Protein AF-A0A2G5NUR5-F1 (afdb_monomer_lite)

Sequence (106 aa):
MINLIGEKLYHPHLNAEYTVINFERGLLKVKSNNSDVTEWLSVQQGLELYAEQQKRRADRAEKRWEILKEKIEESSNSAFMAGKGYIGGLLVDIENLMKHLEEDGE

Foldseek 3Di:
DDDQAQPWFQDPVVRWIWHFHDDDPQWTWIDTDPPRDTDIHGVVVVVVRVVVVVVVVVVVVVVVVVVVVVVLVVLVVVPVVPPDPSVVVSVVVVVVVVVVVVVVVD

Organism: NCBI:txid1891097

Radius of gyration: 20.86 Å; chains: 1; bounding box: 43×24×55 Å

Secondary structure (DSSP, 8-state):
----TT-EEEETTTTEEEEEEEEETTEEEEEETTTTEEEEEEHHHHHHHHHHHHHHHHHHHHHHHHHHHHHHHHHHHHHHHH-TTSHHHHHHHHHHHHHHHHTT--

Structure (mmCIF, N/CA/C/O backbone):
data_AF-A0A2G5NUR5-F1
#
_entry.id   AF-A0A2G5NUR5-F1
#
loop_
_atom_site.group_PDB
_atom_site.id
_atom_site.type_symbol
_atom_site.label_atom_id
_atom_site.label_alt_id
_atom_site.label_comp_id
_atom_site.label_asym_id
_atom_site.label_entity_id
_atom_site.label_seq_id
_atom_site.pdbx_PDB_ins_code
_atom_site.Cartn_x
_atom_site.Cartn_y
_atom_site.Cartn_z
_atom_site.occupancy
_atom_site.B_iso_or_equiv
_atom_site.auth_seq_id
_atom_site.auth_comp_id
_atom_site.auth_asym_id
_atom_site.auth_atom_id
_atom_site.pdbx_PDB_model_num
ATOM 1 N N . MET A 1 1 ? -17.470 8.976 2.452 1.00 62.50 1 MET A N 1
ATOM 2 C CA . MET A 1 1 ? -16.745 8.325 3.565 1.00 62.50 1 MET A CA 1
ATOM 3 C C . MET A 1 1 ? -15.980 7.159 2.957 1.00 62.50 1 MET A C 1
ATOM 5 O O . MET A 1 1 ? -16.595 6.421 2.200 1.00 62.50 1 MET A O 1
ATOM 9 N N . ILE A 1 2 ? -14.664 7.060 3.166 1.00 70.12 2 ILE A N 1
ATOM 10 C CA . ILE A 1 2 ? -13.843 5.973 2.601 1.00 70.12 2 ILE A CA 1
ATOM 11 C C . ILE A 1 2 ? -14.173 4.685 3.367 1.00 70.12 2 ILE A C 1
ATOM 13 O O . ILE A 1 2 ? -14.154 4.699 4.598 1.00 70.12 2 ILE A O 1
ATOM 17 N N . ASN A 1 3 ? -14.516 3.605 2.660 1.00 77.81 3 ASN A N 1
ATOM 18 C CA . ASN A 1 3 ? -14.674 2.289 3.276 1.00 77.81 3 ASN A CA 1
ATOM 19 C C . ASN A 1 3 ? -13.294 1.646 3.390 1.00 77.81 3 ASN A C 1
ATOM 21 O O . ASN A 1 3 ? -12.640 1.439 2.376 1.00 77.81 3 ASN A O 1
ATOM 25 N N . LEU A 1 4 ? -12.868 1.366 4.617 1.00 81.19 4 LEU A N 1
ATOM 26 C CA . LEU A 1 4 ? -11.562 0.776 4.886 1.00 81.19 4 LEU A CA 1
ATOM 27 C C . LEU A 1 4 ? -11.642 -0.737 5.115 1.00 81.19 4 LEU A C 1
ATOM 29 O O . LEU A 1 4 ? -10.608 -1.353 5.297 1.00 81.19 4 LEU A O 1
ATOM 33 N N . ILE A 1 5 ? -12.827 -1.360 5.147 1.00 85.06 5 ILE A N 1
ATOM 34 C CA . ILE A 1 5 ? -12.953 -2.805 5.402 1.00 85.06 5 ILE A CA 1
ATOM 35 C C . ILE A 1 5 ? -12.271 -3.596 4.278 1.00 85.06 5 ILE A C 1
ATOM 37 O O . ILE A 1 5 ? -12.561 -3.380 3.107 1.00 85.06 5 ILE A O 1
ATOM 41 N N . GLY A 1 6 ? -11.400 -4.536 4.650 1.00 83.25 6 GLY A N 1
ATOM 42 C CA . GLY A 1 6 ? -10.568 -5.317 3.733 1.00 83.25 6 GLY A CA 1
ATOM 43 C C . GLY A 1 6 ? -9.219 -4.671 3.414 1.00 83.25 6 GLY A C 1
ATOM 44 O O . GLY A 1 6 ? -8.321 -5.368 2.946 1.00 83.25 6 GLY A O 1
ATOM 45 N N . GLU A 1 7 ? -9.039 -3.381 3.716 1.00 83.44 7 GLU A N 1
ATOM 46 C CA . GLU A 1 7 ? -7.776 -2.685 3.473 1.00 83.44 7 GLU A CA 1
ATOM 47 C C . GLU A 1 7 ? -6.665 -3.207 4.377 1.00 83.44 7 GLU A C 1
ATOM 49 O O . GLU A 1 7 ? -6.880 -3.516 5.557 1.00 83.44 7 GLU A O 1
ATOM 54 N N . LYS A 1 8 ? -5.454 -3.247 3.814 1.00 84.25 8 LYS A N 1
ATOM 55 C CA . LYS A 1 8 ? -4.241 -3.644 4.522 1.00 84.25 8 LYS A CA 1
ATOM 56 C C . LYS A 1 8 ? -3.378 -2.430 4.836 1.00 84.25 8 LYS A C 1
ATOM 58 O O . LYS A 1 8 ? -2.816 -1.809 3.934 1.00 84.25 8 LYS A O 1
ATOM 63 N N . LEU A 1 9 ? -3.260 -2.120 6.120 1.00 84.12 9 LEU A N 1
ATOM 64 C CA . LEU A 1 9 ? -2.528 -0.987 6.669 1.00 84.12 9 LEU A CA 1
ATOM 65 C C . LEU A 1 9 ? -1.213 -1.455 7.286 1.00 84.12 9 LEU A C 1
ATOM 67 O O . LEU A 1 9 ? -1.169 -2.456 7.998 1.00 84.12 9 LEU A O 1
ATOM 71 N N . TYR A 1 10 ? -0.137 -0.709 7.063 1.00 82.94 10 TYR A N 1
ATOM 72 C CA . TYR A 1 10 ? 1.146 -0.989 7.702 1.00 82.94 10 TYR A CA 1
ATOM 73 C C . TYR A 1 10 ? 1.330 -0.123 8.946 1.00 82.94 10 TYR A C 1
ATOM 75 O O . TYR A 1 10 ? 1.344 1.102 8.837 1.00 82.94 10 TYR A O 1
ATOM 83 N N . HIS A 1 11 ? 1.524 -0.736 10.115 1.00 77.56 11 HIS A N 1
ATOM 84 C CA . HIS A 1 11 ? 1.806 0.021 11.333 1.00 77.56 11 HIS A CA 1
ATOM 85 C C . HIS A 1 11 ? 3.323 0.202 11.516 1.00 77.56 11 HIS A C 1
ATOM 87 O O . HIS A 1 11 ? 4.035 -0.781 11.748 1.00 77.56 11 HIS A O 1
ATOM 93 N N . PRO A 1 12 ? 3.851 1.439 11.485 1.00 70.75 12 PRO A N 1
ATOM 94 C CA . PRO A 1 12 ? 5.293 1.681 11.487 1.00 70.75 12 PRO A CA 1
ATOM 95 C C . PRO A 1 12 ? 5.982 1.250 12.789 1.00 70.75 12 PRO A C 1
ATOM 97 O O . PRO A 1 12 ? 7.086 0.719 12.740 1.00 70.75 12 PRO A O 1
ATOM 100 N N . HIS A 1 13 ? 5.338 1.423 13.948 1.00 72.06 13 HIS A N 1
ATOM 101 C CA . HIS A 1 13 ? 5.948 1.082 15.245 1.00 72.06 13 HIS A CA 1
ATOM 102 C C . HIS A 1 13 ? 5.899 -0.405 15.593 1.00 72.06 13 HIS A C 1
ATOM 104 O O . HIS A 1 13 ? 6.744 -0.889 16.337 1.00 72.06 13 HIS A O 1
ATOM 110 N N . LEU A 1 14 ? 4.903 -1.121 15.070 1.00 72.50 14 LEU A N 1
ATOM 111 C CA . LEU A 1 14 ? 4.690 -2.540 15.362 1.00 72.50 14 LEU A CA 1
ATOM 112 C C . LEU A 1 14 ? 5.311 -3.420 14.272 1.00 72.50 14 LEU A C 1
ATOM 114 O O . LEU A 1 14 ? 5.356 -4.636 14.418 1.00 72.50 14 LEU A O 1
ATOM 118 N N . ASN A 1 15 ? 5.830 -2.789 13.208 1.00 78.06 15 ASN A N 1
ATOM 119 C CA . ASN A 1 15 ? 6.482 -3.427 12.071 1.00 78.06 15 ASN A CA 1
ATOM 120 C C . ASN A 1 15 ? 5.645 -4.589 11.509 1.00 78.06 15 ASN A C 1
ATOM 122 O O . ASN A 1 15 ? 6.164 -5.666 11.212 1.00 78.06 15 ASN A O 1
ATOM 126 N N . ALA A 1 16 ? 4.329 -4.371 11.437 1.00 77.06 16 ALA A N 1
ATOM 127 C CA . ALA A 1 16 ? 3.339 -5.389 11.127 1.00 77.06 16 ALA A CA 1
ATOM 128 C C . ALA A 1 16 ? 2.239 -4.838 10.213 1.00 77.06 16 ALA A C 1
ATOM 130 O O . ALA A 1 16 ? 1.932 -3.642 10.222 1.00 77.06 16 ALA A O 1
ATOM 131 N N . GLU A 1 17 ? 1.652 -5.739 9.430 1.00 83.38 17 GLU A N 1
ATOM 132 C CA . GLU A 1 17 ? 0.560 -5.453 8.509 1.00 83.38 17 GLU A CA 1
ATOM 133 C C . GLU A 1 17 ? -0.777 -5.866 9.123 1.00 83.38 17 GLU A C 1
ATOM 135 O O . GLU A 1 17 ? -0.924 -6.954 9.683 1.00 83.38 17 GLU A O 1
ATOM 140 N N . TYR A 1 18 ? -1.750 -4.975 9.001 1.00 83.88 18 TYR A N 1
ATOM 141 C CA . TYR A 1 18 ? -3.056 -5.053 9.622 1.00 83.88 18 TYR A CA 1
ATOM 142 C C . TYR A 1 18 ? -4.134 -5.060 8.559 1.00 83.88 18 TYR A C 1
ATOM 144 O O . TYR A 1 18 ? -4.146 -4.188 7.705 1.00 83.88 18 TYR A O 1
ATOM 152 N N . THR A 1 19 ? -5.083 -5.983 8.634 1.00 86.19 19 THR A N 1
ATOM 153 C CA . THR A 1 19 ? -6.279 -5.951 7.785 1.00 86.19 19 THR A CA 1
ATOM 154 C C . THR A 1 19 ? -7.459 -5.412 8.577 1.00 86.19 19 THR A C 1
ATOM 156 O O . THR A 1 19 ? -7.746 -5.908 9.669 1.00 86.19 19 THR A O 1
ATOM 159 N N . VAL A 1 20 ? -8.155 -4.413 8.044 1.00 84.38 20 VAL A N 1
ATOM 160 C CA . VAL A 1 20 ? -9.386 -3.885 8.644 1.00 84.38 20 VAL A CA 1
ATOM 161 C C . VAL A 1 20 ? -10.519 -4.883 8.432 1.00 84.38 20 VAL A C 1
ATOM 163 O O . VAL A 1 20 ? -10.811 -5.279 7.308 1.00 84.38 20 VAL A O 1
ATOM 166 N N . ILE A 1 21 ? -11.187 -5.274 9.514 1.00 86.62 21 ILE A N 1
ATOM 167 C CA . ILE A 1 21 ? -12.238 -6.301 9.486 1.00 86.62 21 ILE A CA 1
ATOM 168 C C . ILE A 1 21 ? -13.597 -5.803 9.984 1.00 86.62 21 ILE A C 1
ATOM 170 O O . ILE A 1 21 ? -14.599 -6.467 9.733 1.00 86.62 21 ILE A O 1
ATOM 174 N N . ASN A 1 22 ? -13.662 -4.674 10.704 1.00 85.31 22 ASN A N 1
ATOM 175 C CA . ASN A 1 22 ? -14.930 -4.104 11.180 1.00 85.31 22 ASN A CA 1
ATOM 176 C C . ASN A 1 22 ? -14.821 -2.603 11.527 1.00 85.31 22 ASN A C 1
ATOM 178 O O . ASN A 1 22 ? 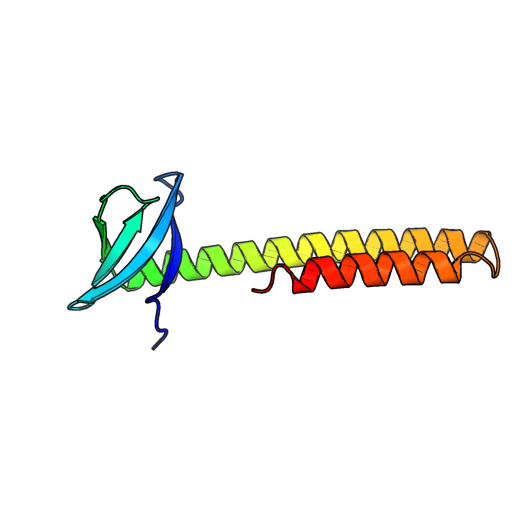-13.722 -2.091 11.743 1.00 85.31 22 ASN A O 1
ATOM 182 N N . PHE A 1 23 ? -15.970 -1.931 11.644 1.00 81.31 23 PHE A N 1
ATOM 183 C CA . PHE A 1 23 ? -16.146 -0.547 12.085 1.00 81.31 23 PHE A CA 1
ATOM 184 C C . PHE A 1 23 ? -17.217 -0.471 13.189 1.00 81.31 23 PHE A C 1
ATOM 186 O O . PHE A 1 23 ? -18.384 -0.777 12.947 1.00 81.31 23 PHE A O 1
ATOM 193 N N . GLU A 1 24 ? -16.865 0.008 14.383 1.00 79.62 24 GLU A N 1
ATOM 194 C CA . GLU A 1 24 ? -17.810 0.236 15.485 1.00 79.62 24 GLU A CA 1
ATOM 195 C C . GLU A 1 24 ? -17.606 1.615 16.114 1.00 79.62 24 GLU A C 1
ATOM 197 O O . GLU A 1 24 ? -16.510 1.943 16.546 1.00 79.62 24 GLU A O 1
ATOM 202 N N . ARG A 1 25 ? -18.668 2.431 16.213 1.00 78.12 25 ARG A N 1
ATOM 203 C CA . ARG A 1 25 ? -18.682 3.711 16.964 1.00 78.12 25 ARG A CA 1
ATOM 204 C C . ARG A 1 25 ? -17.472 4.643 16.716 1.00 78.12 25 ARG A C 1
ATOM 206 O O . ARG A 1 25 ? -17.052 5.354 17.622 1.00 78.12 25 ARG A O 1
ATOM 213 N N . GLY A 1 26 ? -16.924 4.669 15.498 1.00 77.75 26 GLY A N 1
ATOM 214 C CA . GLY A 1 26 ? -15.752 5.495 15.161 1.00 77.75 26 GLY A CA 1
ATOM 215 C C . GLY A 1 26 ? -14.395 4.849 15.475 1.00 77.75 26 GLY A C 1
ATOM 216 O O . GLY A 1 26 ? -13.366 5.525 15.409 1.00 77.75 26 GLY A O 1
ATOM 217 N N . LEU A 1 27 ? -14.391 3.552 15.781 1.00 81.88 27 LEU A N 1
ATOM 218 C CA . LEU A 1 27 ? -13.219 2.695 15.900 1.00 81.88 27 LEU A CA 1
ATOM 219 C C . LEU A 1 27 ? -13.220 1.638 14.786 1.00 81.88 27 LEU A C 1
ATOM 221 O O . LEU A 1 27 ? -14.261 1.098 14.413 1.00 81.88 27 LEU A O 1
ATOM 225 N N . LEU A 1 28 ? -12.038 1.326 14.274 1.00 84.44 28 LEU A N 1
ATOM 226 C CA . LEU A 1 28 ? -11.765 0.263 13.319 1.00 84.44 28 LEU A CA 1
ATOM 227 C C . LEU A 1 28 ? -11.188 -0.935 14.063 1.00 84.44 28 LEU A C 1
ATOM 229 O O . LEU A 1 28 ? -10.239 -0.787 14.831 1.00 84.44 28 LEU A O 1
ATOM 233 N N . LYS A 1 29 ? -11.724 -2.122 13.795 1.00 85.56 29 LYS A N 1
ATOM 234 C CA . LYS A 1 29 ? -11.145 -3.387 14.244 1.00 85.56 29 LYS A CA 1
ATOM 235 C C . LYS A 1 29 ? -10.176 -3.878 13.177 1.00 85.56 29 LYS A C 1
ATOM 237 O O . LYS A 1 29 ? -10.587 -4.065 12.029 1.00 85.56 29 LYS A O 1
ATOM 242 N N . VAL A 1 30 ? -8.927 -4.126 13.552 1.00 83.38 30 VAL A N 1
ATOM 243 C CA . VAL A 1 30 ? -7.883 -4.610 12.642 1.00 83.38 30 VAL A CA 1
ATOM 244 C C . VAL A 1 30 ? -7.249 -5.909 13.143 1.00 83.38 30 VAL A C 1
ATOM 246 O O . VAL A 1 30 ? -7.153 -6.114 14.350 1.00 83.38 30 VAL A O 1
ATOM 249 N N . LYS A 1 31 ? -6.818 -6.791 12.232 1.00 83.44 31 LYS A N 1
ATOM 250 C CA . LYS A 1 31 ? -6.122 -8.057 12.540 1.00 83.44 31 LYS A CA 1
ATOM 251 C C . LYS A 1 31 ? -4.705 -8.061 11.966 1.00 83.44 31 LYS A C 1
ATOM 253 O O . LYS A 1 31 ? -4.547 -7.731 10.794 1.00 83.44 31 LYS A O 1
ATOM 258 N N . SER A 1 32 ? -3.711 -8.488 12.750 1.00 81.50 32 SER A N 1
ATOM 259 C CA . SER A 1 32 ? -2.301 -8.582 12.325 1.00 81.50 32 SER A CA 1
ATOM 260 C C . SER A 1 32 ? -1.861 -10.014 11.969 1.00 81.50 32 SER A C 1
ATOM 262 O O . SER A 1 32 ? -2.018 -10.936 12.772 1.00 81.50 32 SER A O 1
ATOM 264 N N . ASN A 1 33 ? -1.290 -10.200 10.770 1.00 66.44 33 ASN A N 1
ATOM 265 C CA . ASN A 1 33 ? -0.531 -11.388 10.323 1.00 66.44 33 ASN A CA 1
ATOM 266 C C . ASN A 1 33 ? -1.041 -12.774 10.788 1.00 66.44 33 ASN A C 1
ATOM 268 O O . ASN A 1 33 ? -0.308 -13.513 11.441 1.00 66.44 33 ASN A O 1
ATOM 272 N N . ASN A 1 34 ? -2.280 -13.152 10.437 1.00 61.16 34 ASN A N 1
ATOM 273 C CA . ASN A 1 34 ? -2.959 -14.431 10.758 1.00 61.16 34 ASN A CA 1
ATOM 274 C C . ASN A 1 34 ? -3.036 -14.842 12.245 1.00 61.16 34 ASN A C 1
ATOM 276 O O . ASN A 1 34 ? -3.893 -15.653 12.591 1.00 61.16 34 ASN A O 1
ATOM 280 N N . SER A 1 35 ? -2.235 -14.247 13.122 1.00 60.19 35 SER A N 1
ATOM 281 C CA . SER A 1 35 ? -2.334 -14.315 14.571 1.00 60.19 35 SER A CA 1
ATOM 282 C C . SER A 1 35 ? -3.565 -13.540 15.036 1.00 60.19 35 SER A C 1
ATOM 284 O O . SER A 1 35 ? -3.920 -12.515 14.456 1.00 60.19 35 SER A O 1
ATOM 286 N N . ASP A 1 36 ? -4.251 -14.012 16.073 1.00 58.22 36 ASP A N 1
ATOM 287 C CA . ASP A 1 36 ? -5.507 -13.412 16.549 1.00 58.22 36 ASP A CA 1
ATOM 288 C C . ASP A 1 36 ? -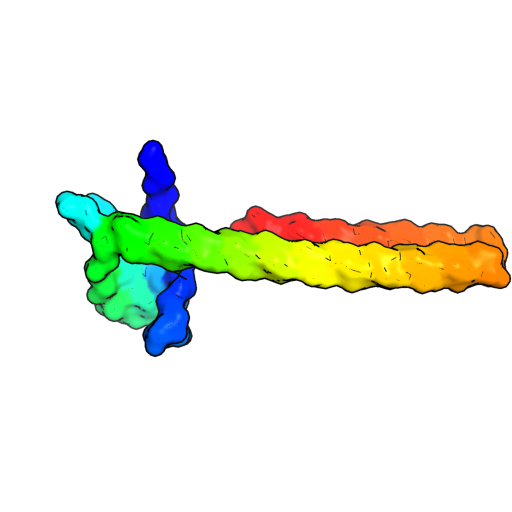5.312 -12.105 17.339 1.00 58.22 36 ASP A C 1
ATOM 290 O O . ASP A 1 36 ? -6.115 -11.752 18.204 1.00 58.22 36 ASP A O 1
ATOM 294 N N . VAL A 1 37 ? -4.258 -11.346 17.032 1.00 66.06 37 VAL A N 1
ATOM 295 C CA . VAL A 1 37 ? -4.066 -10.007 17.583 1.00 66.06 37 VAL A CA 1
ATOM 296 C C . VAL A 1 37 ? -5.037 -9.071 16.878 1.00 66.06 37 VAL A C 1
ATOM 298 O O . VAL A 1 37 ? -4.861 -8.704 15.715 1.00 66.06 37 VAL A O 1
ATOM 301 N N . THR A 1 38 ? -6.100 -8.738 17.604 1.00 75.00 38 THR A N 1
ATOM 302 C CA . THR A 1 38 ? -7.057 -7.707 17.226 1.00 75.00 38 THR A CA 1
ATOM 303 C C . THR A 1 38 ? -6.678 -6.406 17.912 1.00 75.00 38 THR A C 1
ATOM 305 O O . THR A 1 38 ? -6.621 -6.358 19.140 1.00 75.00 38 THR A O 1
ATOM 308 N N . GLU A 1 39 ? -6.509 -5.345 17.135 1.00 77.75 39 GLU A N 1
ATOM 309 C CA . GLU A 1 39 ? -6.309 -3.994 17.652 1.00 77.75 39 GLU A CA 1
ATOM 310 C C . GLU A 1 39 ? -7.485 -3.098 17.248 1.00 77.75 39 GLU A C 1
ATOM 312 O O . GLU A 1 39 ? -8.116 -3.303 16.206 1.00 77.75 39 GLU A O 1
ATOM 317 N N . TRP A 1 40 ? -7.821 -2.138 18.107 1.00 85.50 40 TRP A N 1
ATOM 318 C CA . TRP A 1 40 ? -8.851 -1.139 17.838 1.00 85.50 40 TRP A CA 1
ATOM 319 C C . TRP A 1 40 ? -8.174 0.203 17.594 1.00 85.50 40 TRP A C 1
ATOM 321 O O . TRP A 1 40 ? -7.531 0.742 18.491 1.00 85.50 40 TRP A O 1
ATOM 331 N N . LEU A 1 41 ? -8.335 0.744 16.393 1.00 82.50 41 LEU A N 1
ATOM 332 C CA . LEU A 1 41 ? -7.799 2.049 16.014 1.00 82.50 41 LEU A CA 1
ATOM 333 C C . LEU A 1 41 ? -8.933 3.059 15.941 1.00 82.50 41 LEU A C 1
ATOM 335 O O . LEU A 1 41 ? -10.033 2.721 15.512 1.00 82.50 41 LEU A O 1
ATOM 339 N N . SER A 1 42 ? -8.685 4.318 16.290 1.00 87.31 42 SER A N 1
ATOM 340 C CA . SER A 1 42 ? -9.624 5.368 15.890 1.00 87.31 42 SER A CA 1
ATOM 341 C C . SER A 1 42 ? -9.670 5.483 14.366 1.00 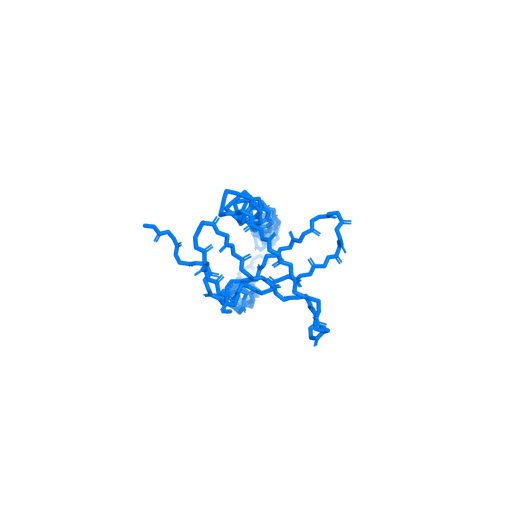87.31 42 SER A C 1
ATOM 343 O O . SER A 1 42 ? -8.681 5.235 13.674 1.00 87.31 42 SER A O 1
ATOM 345 N N . VAL A 1 43 ? -10.817 5.889 13.821 1.00 82.62 43 VAL A N 1
ATOM 346 C CA . VAL A 1 43 ? -10.952 6.116 12.372 1.00 82.62 43 VAL A CA 1
ATOM 347 C C . VAL A 1 43 ? -9.926 7.123 11.862 1.00 82.62 43 VAL A C 1
ATOM 349 O O . VAL A 1 43 ? -9.389 6.940 10.775 1.00 82.62 43 VAL A O 1
ATOM 352 N N . GLN A 1 44 ? -9.613 8.148 12.658 1.00 85.88 44 GLN A N 1
ATOM 353 C CA . GLN A 1 44 ? -8.598 9.133 12.301 1.00 85.88 44 GLN A CA 1
ATOM 354 C C . GLN A 1 44 ? -7.207 8.494 12.174 1.00 85.88 44 GLN A C 1
ATOM 356 O O . GLN A 1 44 ? -6.561 8.680 11.148 1.00 85.88 44 GLN A O 1
ATOM 361 N N . GLN A 1 45 ? -6.789 7.671 13.141 1.00 85.00 45 GLN A N 1
ATOM 362 C CA . GLN A 1 45 ? -5.517 6.938 13.059 1.00 85.00 45 GLN A CA 1
ATOM 363 C C . GLN A 1 45 ? -5.477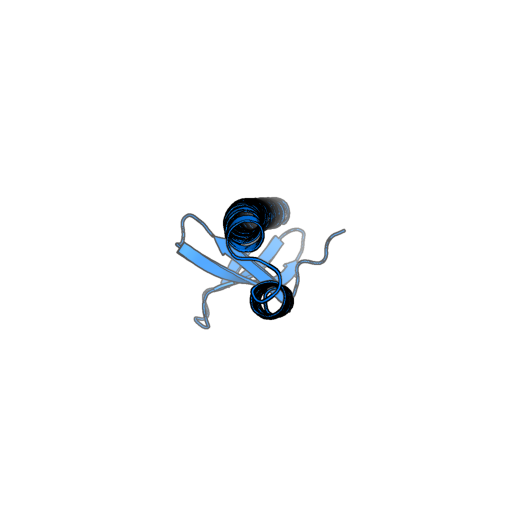 5.987 11.857 1.00 85.00 45 GLN A C 1
ATOM 365 O O . GLN A 1 45 ? -4.468 5.910 11.161 1.00 85.00 45 GLN A O 1
ATOM 370 N N . GLY A 1 46 ? -6.581 5.286 11.575 1.00 83.12 46 GLY A N 1
ATOM 371 C CA . GLY A 1 46 ? -6.678 4.427 10.393 1.00 83.12 46 GLY A CA 1
ATOM 372 C C . GLY A 1 46 ? -6.512 5.203 9.083 1.00 83.12 46 GLY A C 1
ATOM 373 O O . GLY A 1 46 ? -5.803 4.751 8.186 1.00 83.12 46 GLY A O 1
ATOM 374 N N . LEU A 1 47 ? -7.115 6.391 8.984 1.00 84.81 47 LEU A N 1
ATOM 375 C CA . LEU A 1 47 ? -6.981 7.271 7.820 1.00 84.81 47 LEU A CA 1
ATOM 376 C C . LEU A 1 47 ? -5.571 7.859 7.680 1.00 84.81 47 LEU A C 1
ATOM 378 O O . LEU A 1 47 ? -5.086 7.979 6.558 1.00 84.81 47 LEU A O 1
ATOM 382 N N . GLU A 1 48 ? -4.909 8.203 8.784 1.00 87.62 48 GLU A N 1
ATOM 383 C CA . GLU A 1 48 ? -3.524 8.692 8.780 1.00 87.62 48 GLU A CA 1
ATOM 384 C C . GLU A 1 48 ? -2.557 7.614 8.270 1.00 87.62 48 GLU A C 1
ATOM 386 O O . GLU A 1 48 ? -1.774 7.878 7.355 1.00 87.62 48 GLU A O 1
ATOM 391 N N . LEU A 1 49 ? -2.676 6.379 8.777 1.00 84.88 49 LEU A N 1
ATOM 392 C CA . LEU A 1 49 ? -1.887 5.234 8.301 1.00 84.88 49 LEU A CA 1
ATOM 393 C C . LEU A 1 49 ? -2.140 4.948 6.816 1.00 84.88 49 LEU A C 1
ATOM 395 O O . LEU A 1 49 ? -1.198 4.733 6.050 1.00 84.88 49 LEU A O 1
ATOM 399 N N . TYR A 1 50 ? -3.407 4.987 6.397 1.00 84.00 50 TYR A N 1
ATOM 400 C CA . TYR A 1 50 ? -3.784 4.809 4.998 1.00 84.00 50 TYR A CA 1
ATOM 401 C C . TYR A 1 50 ? -3.157 5.888 4.104 1.00 84.00 50 TYR A C 1
ATOM 403 O O . TYR A 1 50 ? -2.534 5.573 3.089 1.00 84.00 50 TYR A O 1
ATOM 411 N N . ALA A 1 51 ? -3.263 7.162 4.488 1.00 84.25 51 ALA A N 1
ATOM 412 C CA . ALA A 1 51 ? -2.705 8.273 3.724 1.00 84.25 51 ALA A CA 1
ATOM 413 C C . ALA A 1 51 ? -1.176 8.182 3.603 1.00 84.25 51 ALA A C 1
ATOM 415 O O . ALA A 1 51 ? -0.626 8.390 2.519 1.00 84.25 51 ALA A O 1
ATOM 416 N N . GLU A 1 52 ? -0.483 7.823 4.686 1.00 86.12 52 GLU A N 1
ATOM 417 C CA . GLU A 1 52 ? 0.969 7.646 4.670 1.00 86.12 52 GLU A CA 1
ATOM 418 C C . GLU A 1 52 ? 1.390 6.503 3.735 1.00 86.12 52 GLU A C 1
ATOM 420 O O . GLU A 1 52 ? 2.335 6.640 2.954 1.00 86.12 52 GLU A O 1
ATOM 425 N N . GLN A 1 53 ? 0.665 5.385 3.753 1.00 84.56 53 GLN A N 1
ATOM 426 C CA . GLN A 1 53 ? 0.928 4.258 2.865 1.00 84.56 53 GLN A CA 1
ATOM 427 C C . GLN A 1 53 ? 0.703 4.618 1.394 1.00 84.56 53 GLN A C 1
ATOM 429 O O . GLN A 1 53 ? 1.530 4.257 0.554 1.00 84.56 53 GLN A O 1
ATOM 434 N N . GLN A 1 54 ? -0.366 5.353 1.077 1.00 81.88 54 GLN A N 1
ATOM 435 C CA . GLN A 1 54 ? -0.617 5.820 -0.288 1.00 81.88 54 GLN A CA 1
ATOM 436 C C . GLN A 1 54 ? 0.480 6.770 -0.764 1.00 81.88 54 GLN A C 1
ATOM 438 O O . GLN A 1 54 ? 0.976 6.620 -1.879 1.00 81.88 54 GLN A O 1
ATOM 443 N N . LYS A 1 55 ? 0.954 7.666 0.107 1.00 84.88 55 LYS A N 1
ATOM 444 C CA . LYS A 1 55 ? 2.106 8.517 -0.198 1.00 84.88 55 LYS A CA 1
ATOM 445 C C . LYS A 1 55 ? 3.360 7.688 -0.483 1.00 84.88 55 LYS A C 1
ATOM 447 O O . LYS A 1 55 ? 3.996 7.880 -1.508 1.00 84.88 55 LYS A O 1
ATOM 452 N N . ARG A 1 56 ? 3.667 6.679 0.341 1.00 81.44 56 ARG A N 1
ATOM 453 C CA . ARG A 1 56 ? 4.804 5.768 0.096 1.00 81.44 56 ARG A CA 1
ATOM 454 C C . ARG A 1 56 ? 4.655 4.949 -1.189 1.00 81.44 56 ARG A C 1
ATOM 456 O O . ARG A 1 56 ? 5.660 4.552 -1.777 1.00 81.44 56 ARG A O 1
ATOM 463 N N . ARG A 1 57 ? 3.431 4.607 -1.601 1.00 79.75 57 ARG A N 1
ATOM 464 C CA . ARG A 1 57 ? 3.173 3.949 -2.894 1.00 79.75 57 ARG A CA 1
ATOM 465 C C . ARG A 1 57 ? 3.443 4.917 -4.044 1.00 79.75 57 ARG A C 1
ATOM 467 O O . ARG A 1 57 ? 4.184 4.548 -4.949 1.00 79.75 57 ARG A O 1
ATOM 474 N N . ALA A 1 58 ? 2.946 6.148 -3.951 1.00 78.69 58 ALA A N 1
ATOM 475 C CA . ALA A 1 58 ? 3.196 7.198 -4.933 1.00 78.69 58 ALA A CA 1
ATOM 476 C C . ALA A 1 58 ? 4.696 7.518 -5.065 1.00 78.69 58 ALA A C 1
ATOM 478 O O . ALA A 1 58 ? 5.231 7.437 -6.164 1.00 78.69 58 ALA A O 1
ATOM 479 N N . ASP A 1 59 ? 5.402 7.744 -3.953 1.00 83.19 59 ASP A N 1
ATOM 480 C CA . ASP A 1 59 ? 6.842 8.043 -3.950 1.00 83.19 59 ASP A CA 1
ATOM 481 C C . ASP A 1 59 ? 7.669 6.894 -4.563 1.00 83.19 59 ASP A C 1
ATOM 483 O O . ASP A 1 59 ? 8.679 7.108 -5.237 1.00 83.19 59 ASP A O 1
ATOM 487 N N . ARG A 1 60 ? 7.264 5.634 -4.331 1.00 80.25 60 ARG A N 1
ATOM 488 C CA . ARG A 1 60 ? 7.913 4.466 -4.952 1.00 80.25 60 ARG A CA 1
ATOM 489 C C . ARG A 1 60 ? 7.625 4.383 -6.447 1.00 80.25 60 ARG A C 1
ATOM 491 O O . ARG A 1 60 ? 8.537 4.048 -7.199 1.00 80.25 60 ARG A O 1
ATOM 498 N N . ALA A 1 61 ? 6.395 4.669 -6.867 1.00 74.62 61 ALA A N 1
ATOM 499 C CA . ALA A 1 61 ? 6.030 4.711 -8.278 1.00 74.62 61 ALA A CA 1
ATOM 500 C C . ALA A 1 61 ? 6.803 5.816 -9.016 1.00 74.62 61 ALA A C 1
ATOM 502 O O . ALA A 1 61 ? 7.362 5.555 -10.076 1.00 74.62 61 ALA A O 1
ATOM 503 N N . GLU A 1 62 ? 6.935 6.999 -8.414 1.00 78.75 62 GLU A N 1
ATOM 504 C CA . GLU A 1 62 ? 7.707 8.118 -8.963 1.00 78.75 62 GLU A CA 1
ATOM 505 C C . GLU A 1 62 ? 9.193 7.766 -9.114 1.00 78.75 62 GLU A C 1
ATOM 507 O O . GLU A 1 62 ? 9.756 7.905 -10.195 1.00 78.75 62 GLU A O 1
ATOM 512 N N . LYS A 1 63 ? 9.825 7.192 -8.080 1.00 79.50 63 LYS A N 1
ATOM 513 C CA . LYS A 1 63 ? 11.221 6.726 -8.184 1.00 79.50 63 LYS A CA 1
ATOM 514 C C . LYS A 1 63 ? 11.418 5.679 -9.279 1.00 79.50 63 LYS A C 1
ATOM 516 O O . LYS A 1 63 ? 12.438 5.691 -9.962 1.00 79.50 63 LYS A O 1
ATOM 521 N N . ARG A 1 64 ? 10.468 4.754 -9.440 1.00 74.38 64 ARG A N 1
ATOM 522 C CA . ARG A 1 64 ? 10.513 3.748 -10.513 1.00 74.38 64 ARG A CA 1
ATOM 523 C C . ARG A 1 64 ? 10.358 4.396 -11.889 1.00 74.38 64 ARG A C 1
ATOM 525 O O . ARG A 1 64 ? 11.039 3.977 -12.820 1.00 74.38 64 ARG A O 1
ATOM 532 N N . TRP A 1 65 ? 9.506 5.411 -12.003 1.00 74.31 65 TRP A N 1
ATOM 533 C CA . TRP A 1 65 ? 9.323 6.177 -13.231 1.00 74.31 65 TRP A CA 1
ATOM 534 C C . TRP A 1 65 ? 10.590 6.937 -13.640 1.00 74.31 65 TRP A C 1
ATOM 536 O O . TRP A 1 65 ? 10.978 6.882 -14.803 1.00 74.31 65 TRP A O 1
ATOM 546 N N . GLU A 1 66 ? 11.286 7.571 -12.695 1.00 78.50 66 GLU A N 1
ATOM 547 C CA . GLU A 1 66 ? 12.561 8.247 -12.976 1.00 78.50 66 GLU A CA 1
ATOM 548 C C . GLU A 1 66 ? 13.633 7.263 -13.473 1.00 78.50 66 GLU A C 1
ATOM 550 O O . GLU A 1 66 ? 14.252 7.499 -14.508 1.00 78.50 66 GLU A O 1
ATOM 555 N N . ILE A 1 67 ? 13.775 6.096 -12.829 1.00 77.19 67 ILE A N 1
ATOM 556 C CA . ILE A 1 67 ? 14.696 5.038 -13.293 1.00 77.19 67 ILE A CA 1
ATOM 557 C C . ILE A 1 67 ? 14.323 4.556 -14.703 1.00 77.19 67 ILE A C 1
ATOM 559 O O . ILE A 1 67 ? 15.195 4.276 -15.527 1.00 77.19 67 ILE A O 1
ATOM 563 N N . LEU A 1 68 ? 13.024 4.426 -14.993 1.00 72.75 68 LEU A N 1
ATOM 564 C CA . LEU A 1 68 ? 12.554 4.042 -16.321 1.00 72.75 68 LEU A CA 1
ATOM 565 C C . LEU A 1 68 ? 12.941 5.095 -17.362 1.00 72.75 68 LEU A C 1
ATOM 567 O O . LEU A 1 68 ? 13.407 4.742 -18.444 1.00 72.75 68 LEU A O 1
ATOM 571 N N . LYS A 1 69 ? 12.778 6.374 -17.032 1.00 76.06 69 LYS A N 1
ATOM 572 C CA . LYS A 1 69 ? 13.128 7.483 -17.913 1.00 76.06 69 LYS A CA 1
ATOM 573 C C . LYS A 1 69 ? 14.627 7.510 -18.218 1.00 76.06 69 LYS A C 1
ATOM 575 O O . LYS A 1 69 ? 14.983 7.594 -19.390 1.00 76.06 69 LYS A O 1
ATOM 580 N N . GLU A 1 70 ? 15.481 7.340 -17.208 1.00 77.31 70 GLU A N 1
ATOM 581 C CA . GLU A 1 70 ? 16.937 7.231 -17.392 1.00 77.31 70 GLU A CA 1
ATOM 582 C C . GLU A 1 70 ? 17.301 6.064 -18.322 1.00 77.31 70 GLU A C 1
ATOM 584 O O . GLU A 1 70 ? 18.042 6.245 -19.288 1.00 77.31 70 GLU A O 1
ATOM 589 N N . LYS A 1 71 ? 16.709 4.880 -18.114 1.00 72.94 71 LYS A N 1
ATOM 590 C CA . LYS A 1 71 ? 16.941 3.716 -18.987 1.00 72.94 71 LYS A CA 1
ATOM 591 C C . LYS A 1 71 ? 16.457 3.936 -20.416 1.00 72.94 71 LYS A C 1
ATOM 593 O O . LYS A 1 71 ? 17.117 3.495 -21.355 1.00 72.94 71 LYS A O 1
ATOM 598 N N . ILE A 1 72 ? 15.317 4.600 -20.603 1.00 69.94 72 ILE A N 1
ATOM 599 C CA . ILE A 1 72 ? 14.818 4.957 -21.937 1.00 69.94 72 ILE A CA 1
ATOM 600 C C . ILE A 1 72 ? 15.777 5.944 -22.612 1.00 69.94 72 ILE A C 1
ATOM 602 O O . ILE A 1 72 ? 16.063 5.780 -23.795 1.00 69.94 72 ILE A O 1
ATOM 606 N N . GLU A 1 73 ? 16.310 6.933 -21.892 1.00 70.38 73 GLU A N 1
ATOM 607 C CA . GLU A 1 73 ? 17.281 7.894 -22.432 1.00 70.38 73 GLU A CA 1
ATOM 608 C C . GLU A 1 73 ? 18.619 7.229 -22.800 1.00 70.38 73 GLU A C 1
ATOM 610 O O . GLU A 1 73 ? 19.125 7.444 -23.904 1.00 70.38 73 GLU A O 1
ATOM 615 N N . GLU A 1 74 ? 19.168 6.363 -21.945 1.00 71.00 74 GLU A N 1
ATOM 616 C CA . GLU A 1 74 ? 20.380 5.580 -22.238 1.00 71.00 74 GLU A CA 1
ATOM 617 C C . GLU A 1 74 ? 20.184 4.640 -23.433 1.00 71.00 74 GLU A C 1
ATOM 619 O O . GLU A 1 74 ? 21.040 4.528 -24.320 1.00 71.00 74 GLU A O 1
ATOM 624 N N . SER A 1 75 ? 19.032 3.976 -23.485 1.00 61.88 75 SER A N 1
ATOM 625 C CA . SER A 1 75 ? 18.709 3.030 -24.545 1.00 61.88 75 SER A CA 1
ATOM 626 C C . SER A 1 75 ? 18.389 3.744 -25.871 1.00 61.88 75 SER A C 1
ATOM 628 O O . SER A 1 75 ? 18.789 3.290 -26.939 1.00 61.88 75 SER A O 1
ATOM 630 N N . SER A 1 76 ? 17.799 4.943 -25.824 1.00 59.22 76 SER A N 1
ATOM 631 C CA . SER A 1 76 ? 17.622 5.828 -26.985 1.00 59.22 76 SER A CA 1
ATOM 632 C C . SER A 1 76 ? 18.961 6.348 -27.521 1.00 59.22 76 SER A C 1
ATOM 634 O O . SER A 1 76 ? 19.218 6.276 -28.724 1.00 59.22 76 SER A O 1
ATOM 636 N N . ASN A 1 77 ? 19.862 6.798 -26.639 1.00 61.81 77 ASN A N 1
ATOM 637 C CA . ASN A 1 77 ? 21.199 7.256 -27.023 1.00 61.81 77 ASN A CA 1
ATOM 638 C C . ASN A 1 77 ? 22.045 6.125 -27.625 1.00 61.81 77 ASN A C 1
ATOM 640 O O . ASN A 1 77 ? 22.725 6.325 -28.632 1.00 61.81 77 ASN A O 1
ATOM 644 N N . SER A 1 78 ? 21.978 4.921 -27.054 1.00 57.88 78 SER A N 1
ATOM 645 C CA . SER A 1 78 ? 22.679 3.753 -27.597 1.00 57.88 78 SER A CA 1
ATOM 646 C C . SER A 1 78 ? 22.056 3.244 -28.904 1.00 57.88 78 SER A C 1
ATOM 648 O O . SER A 1 78 ? 22.796 2.937 -29.837 1.00 57.88 78 SER A O 1
ATOM 650 N N . ALA A 1 79 ? 20.726 3.249 -29.047 1.00 54.25 79 ALA A N 1
ATOM 651 C CA . ALA A 1 79 ? 20.042 2.911 -30.298 1.00 54.25 79 ALA A CA 1
ATOM 652 C C . ALA A 1 79 ? 20.314 3.927 -31.425 1.00 54.25 79 ALA A C 1
ATOM 654 O O . ALA A 1 79 ? 20.478 3.534 -32.583 1.00 54.25 79 ALA A O 1
ATOM 655 N N . PHE A 1 80 ? 20.415 5.222 -31.098 1.00 53.16 80 PHE A N 1
ATOM 656 C CA . PHE A 1 80 ? 20.823 6.274 -32.034 1.00 53.16 80 PHE A CA 1
ATOM 657 C C . PHE A 1 80 ? 22.262 6.064 -32.528 1.00 53.16 80 PHE A C 1
ATOM 659 O O . PHE A 1 80 ? 22.532 6.212 -33.720 1.00 53.16 80 PHE A O 1
ATOM 666 N N . MET A 1 81 ? 23.167 5.642 -31.639 1.00 58.12 81 MET A N 1
ATOM 667 C CA . MET A 1 81 ? 24.560 5.320 -31.976 1.00 58.12 81 MET A CA 1
ATOM 668 C C . MET A 1 81 ? 24.716 3.988 -32.740 1.00 58.12 81 MET A C 1
ATOM 670 O O . MET A 1 81 ? 25.645 3.853 -33.534 1.00 58.12 81 MET A O 1
ATOM 674 N N . ALA A 1 82 ? 23.828 3.007 -32.530 1.00 56.47 82 ALA A N 1
ATOM 675 C CA . ALA A 1 82 ? 23.943 1.651 -33.088 1.00 56.47 82 ALA A CA 1
ATOM 676 C C . ALA A 1 82 ? 23.246 1.438 -34.451 1.00 56.47 82 ALA A C 1
ATOM 678 O O . ALA A 1 82 ? 23.503 0.440 -35.127 1.00 56.47 82 ALA A O 1
ATOM 679 N N . GLY A 1 83 ? 22.381 2.357 -34.894 1.00 56.28 83 GLY A N 1
ATOM 680 C CA . GLY A 1 83 ? 21.616 2.203 -36.137 1.00 56.28 83 GLY A CA 1
ATOM 681 C C . GLY A 1 83 ? 20.469 1.177 -36.044 1.00 56.28 83 GLY A C 1
ATOM 682 O O . GLY A 1 83 ? 20.333 0.445 -35.068 1.00 56.28 83 GLY A O 1
ATOM 683 N N . LYS A 1 84 ? 19.611 1.144 -37.081 1.00 50.28 84 LYS A N 1
ATOM 684 C CA . LYS A 1 84 ? 18.217 0.615 -37.140 1.00 50.28 84 LYS A CA 1
ATOM 685 C C . LYS A 1 84 ? 17.875 -0.759 -36.505 1.00 50.28 84 LYS A C 1
ATOM 687 O O . LYS A 1 84 ? 16.692 -1.074 -36.434 1.00 50.28 84 LYS A O 1
ATOM 692 N N . GLY A 1 85 ? 18.826 -1.573 -36.048 1.00 51.00 85 GLY A N 1
ATOM 693 C CA . GLY A 1 85 ? 18.570 -2.899 -35.461 1.00 51.00 85 GLY A CA 1
ATOM 694 C C . GLY A 1 85 ? 18.098 -2.906 -33.998 1.00 51.00 85 GLY A C 1
ATOM 695 O O . GLY A 1 85 ? 17.501 -3.887 -33.566 1.00 51.00 85 GLY A O 1
ATOM 696 N N . TYR A 1 86 ? 18.319 -1.829 -33.236 1.00 54.94 86 TYR A N 1
ATOM 697 C CA . TYR A 1 86 ? 18.121 -1.821 -31.773 1.00 54.94 86 TYR A CA 1
ATOM 698 C C . TYR A 1 86 ? 16.695 -1.465 -31.300 1.00 54.94 86 TYR A C 1
ATOM 700 O O . TYR A 1 86 ? 16.337 -1.708 -30.150 1.00 54.94 86 TYR A O 1
ATOM 708 N N . ILE A 1 87 ? 15.848 -0.932 -32.191 1.00 54.91 87 ILE A N 1
ATOM 709 C CA . ILE A 1 87 ? 14.470 -0.504 -31.866 1.00 54.91 87 ILE A CA 1
ATOM 710 C C . ILE A 1 87 ? 13.593 -1.695 -31.434 1.00 54.91 87 ILE A C 1
ATOM 712 O O . ILE A 1 87 ? 12.712 -1.539 -30.592 1.00 54.91 87 ILE A O 1
ATOM 716 N N . GLY A 1 88 ? 13.864 -2.897 -31.958 1.00 56.97 88 GLY A N 1
ATOM 717 C CA . GLY A 1 88 ? 13.140 -4.113 -31.575 1.00 56.97 88 GLY A CA 1
ATOM 718 C C . GLY A 1 88 ? 13.399 -4.549 -30.129 1.00 56.97 88 GLY A C 1
ATOM 719 O O . GLY A 1 88 ? 12.469 -4.985 -29.462 1.00 56.97 88 GLY A O 1
ATOM 720 N N . GLY A 1 89 ? 14.628 -4.381 -29.622 1.00 60.56 89 GLY A N 1
ATOM 721 C CA . GLY A 1 89 ? 14.958 -4.684 -28.223 1.00 60.56 89 GLY A CA 1
ATOM 722 C C . GLY A 1 89 ? 14.323 -3.689 -27.251 1.00 60.56 89 GLY A C 1
ATOM 723 O O . GLY A 1 89 ? 13.768 -4.088 -26.234 1.00 60.56 89 GLY A O 1
ATOM 724 N N . LEU A 1 90 ? 14.303 -2.406 -27.631 1.00 60.50 90 LEU A N 1
ATOM 725 C CA . LEU A 1 90 ? 13.695 -1.331 -26.842 1.00 60.50 90 LEU A CA 1
ATOM 726 C C . LEU A 1 90 ? 12.201 -1.568 -26.573 1.00 60.50 90 LEU A C 1
ATOM 728 O O . LEU A 1 90 ? 11.726 -1.363 -25.461 1.00 60.50 90 LEU A O 1
ATOM 732 N N . LEU A 1 91 ? 11.461 -2.008 -27.595 1.00 61.62 91 LEU A N 1
ATOM 733 C CA . LEU A 1 91 ? 10.030 -2.306 -27.489 1.00 61.62 91 LEU A CA 1
ATOM 734 C C . LEU A 1 91 ? 9.752 -3.485 -26.550 1.00 61.62 91 LEU A C 1
ATOM 736 O O . LEU A 1 91 ? 8.819 -3.415 -25.757 1.00 61.62 91 LEU A O 1
ATOM 740 N N . VAL A 1 92 ? 10.591 -4.524 -26.589 1.00 66.62 92 VAL A N 1
ATOM 741 C CA . VAL A 1 92 ? 10.464 -5.702 -25.715 1.00 66.62 92 VAL A CA 1
ATOM 742 C C . VAL A 1 92 ? 10.776 -5.353 -24.257 1.00 66.62 92 VAL A C 1
ATOM 744 O O . VAL A 1 92 ? 10.078 -5.812 -23.353 1.00 66.62 92 VAL A O 1
ATOM 747 N N . ASP A 1 93 ? 11.783 -4.513 -24.012 1.00 67.19 93 ASP A N 1
ATOM 748 C CA . ASP A 1 93 ? 12.102 -4.050 -22.659 1.00 67.19 93 ASP A CA 1
ATOM 749 C C . ASP A 1 93 ? 10.973 -3.182 -22.086 1.00 67.19 93 ASP A C 1
ATOM 751 O O . ASP A 1 93 ? 10.596 -3.350 -20.925 1.00 67.19 93 ASP A O 1
ATOM 755 N N . ILE A 1 94 ? 10.383 -2.307 -22.909 1.00 66.62 94 ILE A N 1
ATOM 756 C CA . ILE A 1 94 ? 9.242 -1.463 -22.531 1.00 66.62 94 ILE A CA 1
ATOM 757 C C . ILE A 1 94 ? 7.985 -2.305 -22.247 1.00 66.62 94 ILE A C 1
ATOM 759 O O . ILE A 1 94 ? 7.324 -2.067 -21.236 1.00 66.62 94 ILE A O 1
ATOM 763 N N . GLU A 1 95 ? 7.660 -3.300 -23.080 1.00 67.69 95 GLU A N 1
ATOM 764 C CA . GLU A 1 95 ? 6.516 -4.202 -22.852 1.00 67.69 95 GLU A CA 1
ATOM 765 C C . GLU A 1 95 ? 6.682 -5.037 -21.578 1.00 67.69 95 GLU A C 1
ATOM 767 O O . GLU A 1 95 ? 5.756 -5.120 -20.768 1.00 67.69 95 GLU A O 1
ATOM 772 N N . ASN A 1 96 ? 7.869 -5.611 -21.348 1.00 67.12 96 ASN A N 1
ATOM 773 C CA . ASN A 1 96 ? 8.139 -6.363 -20.122 1.00 67.12 96 ASN A CA 1
ATOM 774 C C . ASN A 1 96 ? 8.019 -5.476 -18.877 1.00 67.12 96 ASN A C 1
ATOM 776 O O . ASN A 1 96 ? 7.485 -5.919 -17.861 1.00 67.12 96 ASN A O 1
ATOM 780 N N . LEU A 1 97 ? 8.468 -4.221 -18.949 1.00 63.66 97 LEU A N 1
ATOM 781 C CA . LEU A 1 97 ? 8.349 -3.259 -17.853 1.00 63.66 97 LEU A CA 1
ATOM 782 C C . LEU A 1 97 ? 6.904 -2.820 -17.595 1.00 63.66 97 LEU A C 1
ATOM 784 O O . LEU A 1 97 ? 6.511 -2.744 -16.433 1.00 63.66 97 LEU A O 1
ATOM 788 N N . MET A 1 98 ? 6.103 -2.576 -18.638 1.00 63.62 98 MET A N 1
ATOM 789 C CA . MET A 1 98 ? 4.679 -2.254 -18.474 1.00 63.62 98 MET A CA 1
ATOM 790 C C . MET A 1 98 ? 3.903 -3.409 -17.842 1.00 63.62 98 MET A C 1
ATOM 792 O O . MET A 1 98 ? 3.090 -3.183 -16.950 1.00 63.62 98 MET A O 1
ATOM 796 N N . LYS A 1 99 ? 4.219 -4.650 -18.219 1.00 61.78 99 LYS A N 1
ATOM 797 C CA . LYS A 1 99 ? 3.580 -5.835 -17.643 1.00 61.78 99 LYS A CA 1
ATOM 798 C C . LYS A 1 99 ? 3.828 -5.973 -16.134 1.00 61.78 99 LYS A C 1
ATOM 800 O O . LYS A 1 99 ? 2.908 -6.276 -15.386 1.00 61.78 99 LYS A O 1
ATOM 805 N N . HIS A 1 100 ? 5.040 -5.663 -15.671 1.00 57.66 100 HIS A N 1
ATOM 806 C CA . HIS A 1 100 ? 5.356 -5.659 -14.235 1.00 57.66 100 HIS A CA 1
ATOM 807 C C . HIS A 1 100 ? 4.718 -4.479 -13.476 1.00 57.66 100 HIS A C 1
ATOM 809 O O . HIS A 1 100 ? 4.638 -4.519 -12.252 1.00 57.66 100 HIS A O 1
ATOM 815 N N . LEU A 1 101 ? 4.284 -3.419 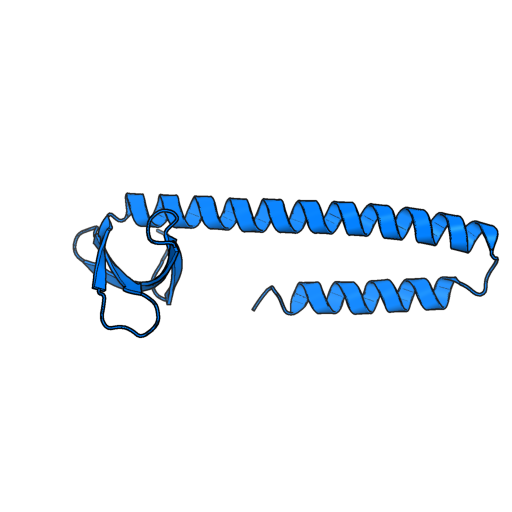-14.169 1.00 54.56 101 LEU A N 1
ATOM 816 C CA . LEU A 1 101 ? 3.551 -2.305 -13.559 1.00 54.56 101 LEU A CA 1
ATOM 817 C C . LEU A 1 101 ? 2.053 -2.609 -13.402 1.00 54.56 101 LEU A C 1
ATOM 819 O O . LEU A 1 101 ? 1.456 -2.126 -12.444 1.00 54.56 101 LEU A O 1
ATOM 823 N N . GLU A 1 102 ? 1.455 -3.399 -14.301 1.00 52.84 102 GLU A N 1
ATOM 824 C CA . GLU A 1 102 ? 0.056 -3.846 -14.180 1.00 52.84 102 GLU A CA 1
ATOM 825 C C . GLU A 1 102 ? -0.130 -4.904 -13.083 1.00 52.84 102 GLU A C 1
ATOM 827 O O . GLU A 1 102 ? -1.095 -4.824 -12.328 1.00 52.84 102 GLU A O 1
ATOM 832 N N . GLU A 1 103 ? 0.810 -5.844 -12.933 1.00 49.50 103 GLU A N 1
ATOM 833 C CA . GLU A 1 103 ? 0.740 -6.900 -11.905 1.00 49.50 103 GLU A CA 1
ATOM 834 C C . GLU A 1 103 ? 0.835 -6.363 -10.457 1.00 49.50 103 GLU A C 1
ATOM 836 O O . GLU A 1 103 ? 0.380 -7.022 -9.529 1.00 49.50 103 GLU A O 1
ATOM 841 N N . ASP A 1 104 ? 1.367 -5.152 -10.251 1.00 45.91 104 ASP A N 1
ATOM 842 C CA . ASP A 1 104 ? 1.435 -4.476 -8.940 1.00 45.91 104 ASP A CA 1
ATOM 843 C C . ASP A 1 104 ? 0.142 -3.683 -8.597 1.00 45.91 104 ASP A C 1
ATOM 845 O O . ASP A 1 104 ? 0.043 -3.092 -7.514 1.00 45.91 104 ASP A O 1
ATOM 849 N N . GLY A 1 105 ? -0.820 -3.612 -9.529 1.00 44.84 105 GLY A N 1
ATOM 850 C CA . GLY A 1 105 ? -2.090 -2.886 -9.397 1.00 44.84 105 GLY A CA 1
ATOM 851 C C . GLY A 1 105 ? -3.283 -3.714 -8.896 1.00 44.84 105 GLY A C 1
ATOM 852 O O . GLY A 1 105 ? -4.321 -3.118 -8.594 1.00 44.84 105 GLY A O 1
ATOM 853 N N . GLU A 1 106 ? -3.140 -5.039 -8.790 1.00 36.62 106 GLU A N 1
ATOM 854 C CA . GLU A 1 106 ? -4.123 -5.981 -8.212 1.00 36.62 106 GLU A CA 1
ATOM 855 C C . GLU A 1 106 ? -3.770 -6.382 -6.767 1.00 36.62 106 GLU A C 1
ATOM 857 O O . 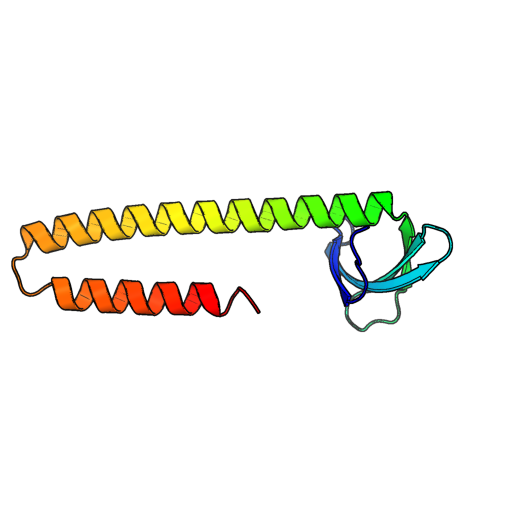GLU A 1 106 ? -4.718 -6.553 -5.961 1.00 36.62 106 GLU A O 1
#

pLDDT: mean 72.42, std 12.05, range [36.62, 87.62]